Protein AF-C1DWD4-F1 (afdb_monomer_lite)

Structure (mmCIF, N/CA/C/O backbone):
data_AF-C1DWD4-F1
#
_entry.id   AF-C1DWD4-F1
#
loop_
_atom_site.group_PDB
_atom_site.id
_atom_site.type_symbol
_atom_site.label_atom_id
_atom_site.label_alt_id
_atom_site.label_comp_id
_atom_site.label_asym_id
_atom_site.label_entity_id
_atom_site.label_seq_id
_atom_site.pdbx_PDB_ins_code
_atom_site.Cartn_x
_atom_site.Cartn_y
_atom_site.Cartn_z
_atom_site.occupancy
_atom_site.B_iso_or_equiv
_atom_site.auth_seq_id
_atom_site.auth_comp_id
_atom_site.auth_asym_id
_atom_site.auth_atom_id
_atom_site.pdbx_PDB_model_num
ATOM 1 N N . MET A 1 1 ? 27.636 -2.353 -16.339 1.00 54.69 1 MET A N 1
ATOM 2 C CA . MET A 1 1 ? 26.278 -2.310 -15.755 1.00 54.69 1 MET A CA 1
ATOM 3 C C . MET A 1 1 ? 25.818 -0.873 -15.830 1.00 54.69 1 MET A C 1
ATOM 5 O O . MET A 1 1 ? 26.491 -0.027 -15.254 1.00 54.69 1 MET A O 1
ATOM 9 N N . ASP A 1 2 ? 24.738 -0.594 -16.554 1.00 81.50 2 ASP A N 1
ATOM 10 C CA . ASP A 1 2 ? 24.232 0.772 -16.685 1.00 81.50 2 ASP A CA 1
ATOM 11 C C . ASP A 1 2 ? 23.748 1.274 -15.324 1.00 81.50 2 ASP A C 1
ATOM 13 O O . ASP A 1 2 ? 22.951 0.611 -14.654 1.00 81.50 2 ASP A O 1
ATOM 17 N N . ILE A 1 3 ? 24.251 2.436 -14.902 1.00 79.00 3 ILE A N 1
ATOM 18 C CA . ILE A 1 3 ? 23.945 3.051 -13.600 1.00 79.00 3 ILE A CA 1
ATOM 19 C C . ILE A 1 3 ? 22.426 3.198 -13.424 1.00 79.00 3 ILE A C 1
ATOM 21 O O . ILE A 1 3 ? 21.888 2.883 -12.363 1.00 79.00 3 ILE A O 1
ATOM 25 N N . VAL A 1 4 ? 21.726 3.571 -14.498 1.00 75.00 4 VAL A N 1
ATOM 26 C CA . VAL A 1 4 ? 20.260 3.681 -14.544 1.00 75.00 4 VAL A CA 1
ATOM 27 C C . VAL A 1 4 ? 19.586 2.332 -14.268 1.00 75.00 4 VAL A C 1
ATOM 29 O O . VAL A 1 4 ? 18.679 2.252 -13.442 1.00 75.00 4 VAL A O 1
ATOM 32 N N . GLY A 1 5 ? 20.069 1.250 -14.885 1.00 77.81 5 GLY A N 1
ATOM 33 C CA . GLY A 1 5 ? 19.530 -0.095 -14.676 1.00 77.81 5 GLY A CA 1
ATOM 34 C C . GLY A 1 5 ? 19.777 -0.633 -13.262 1.00 77.81 5 GLY A C 1
ATOM 35 O O . GLY A 1 5 ? 18.936 -1.345 -12.713 1.00 77.81 5 GLY A O 1
ATOM 36 N N . PHE A 1 6 ? 20.904 -0.279 -12.640 1.00 82.56 6 PHE A N 1
ATOM 37 C CA . PHE A 1 6 ? 21.184 -0.631 -11.245 1.00 82.56 6 PHE A CA 1
ATOM 38 C C . PHE A 1 6 ? 20.268 0.112 -10.264 1.00 82.56 6 PHE A C 1
ATOM 40 O O . PHE A 1 6 ? 19.665 -0.524 -9.397 1.00 82.56 6 PHE A O 1
ATOM 47 N N . ILE A 1 7 ? 20.108 1.430 -10.439 1.00 79.94 7 ILE A N 1
ATOM 48 C CA . ILE A 1 7 ? 19.204 2.256 -9.626 1.00 79.94 7 ILE A CA 1
ATOM 49 C C . ILE A 1 7 ? 17.770 1.737 -9.743 1.00 79.94 7 ILE A C 1
ATOM 51 O O . ILE A 1 7 ? 17.118 1.522 -8.725 1.00 79.94 7 ILE A O 1
ATOM 55 N N . TRP A 1 8 ? 17.310 1.432 -10.961 1.00 80.00 8 TRP A N 1
ATOM 56 C CA . TRP A 1 8 ? 15.972 0.889 -11.186 1.00 80.00 8 TRP A CA 1
ATOM 57 C C . TRP A 1 8 ? 15.731 -0.414 -10.413 1.00 80.00 8 TRP A C 1
ATOM 59 O O . TRP A 1 8 ? 14.709 -0.546 -9.744 1.00 80.00 8 TRP A O 1
ATOM 69 N N . LYS A 1 9 ? 16.684 -1.358 -10.429 1.00 81.50 9 LYS A N 1
ATOM 70 C CA . LYS A 1 9 ? 16.556 -2.632 -9.697 1.00 81.50 9 LYS A CA 1
ATOM 71 C C . LYS A 1 9 ? 16.467 -2.427 -8.186 1.00 81.50 9 LYS A C 1
ATOM 73 O O . LYS A 1 9 ? 15.640 -3.070 -7.543 1.00 81.50 9 LYS A O 1
ATOM 78 N N . ILE A 1 10 ? 17.285 -1.536 -7.622 1.00 84.38 10 ILE A N 1
ATOM 79 C CA . ILE A 1 10 ? 17.240 -1.222 -6.186 1.00 84.38 10 ILE A CA 1
ATOM 80 C C . ILE A 1 10 ? 15.917 -0.547 -5.827 1.00 84.38 10 ILE A C 1
ATOM 82 O O . ILE A 1 10 ? 15.258 -0.973 -4.879 1.00 84.38 10 ILE A O 1
ATOM 86 N N . SER A 1 11 ? 15.494 0.459 -6.596 1.00 81.44 11 SER A N 1
ATOM 87 C CA . SER A 1 11 ? 14.207 1.133 -6.401 1.00 81.44 11 SER A CA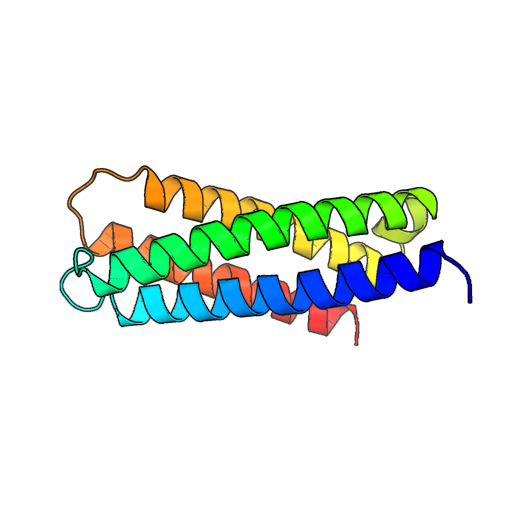 1
ATOM 88 C C . SER A 1 11 ? 13.043 0.152 -6.501 1.00 81.44 11 SER A C 1
ATOM 90 O O . SER A 1 11 ? 12.127 0.206 -5.684 1.00 81.44 11 SER A O 1
ATOM 92 N N . TYR A 1 12 ? 13.107 -0.793 -7.441 1.00 82.38 12 TYR A N 1
ATOM 93 C CA . TYR A 1 12 ? 12.111 -1.844 -7.602 1.00 82.38 12 TYR A CA 1
ATOM 94 C C . TYR A 1 12 ? 12.069 -2.785 -6.396 1.00 82.38 12 TYR A C 1
ATOM 96 O O . TYR A 1 12 ? 10.999 -3.017 -5.839 1.00 82.38 12 TYR A O 1
ATOM 104 N N . MET A 1 13 ? 13.220 -3.286 -5.938 1.00 85.88 13 MET A N 1
ATOM 105 C CA . MET A 1 13 ? 13.292 -4.135 -4.744 1.00 85.88 13 MET A CA 1
ATOM 106 C C . MET A 1 13 ? 12.762 -3.412 -3.501 1.00 85.88 13 MET A C 1
ATOM 108 O O . MET A 1 13 ? 11.941 -3.966 -2.771 1.00 85.88 13 MET A O 1
ATOM 112 N N . ALA A 1 14 ? 13.174 -2.160 -3.289 1.00 84.69 14 ALA A N 1
ATOM 113 C CA . ALA A 1 14 ? 12.696 -1.336 -2.184 1.00 84.69 14 ALA A CA 1
ATOM 114 C C . ALA A 1 14 ? 11.178 -1.122 -2.258 1.00 84.69 14 ALA A C 1
ATOM 116 O O . ALA A 1 14 ? 10.482 -1.270 -1.251 1.00 84.69 14 ALA A O 1
ATOM 117 N N . HIS A 1 15 ? 10.647 -0.842 -3.451 1.00 86.31 15 HIS A N 1
ATOM 118 C CA . HIS A 1 15 ? 9.213 -0.708 -3.669 1.00 86.31 15 HIS A CA 1
ATOM 119 C C . HIS A 1 15 ? 8.475 -2.007 -3.335 1.00 86.31 15 HIS A C 1
ATOM 121 O O . HIS A 1 15 ? 7.526 -1.984 -2.563 1.00 86.31 15 HIS A O 1
ATOM 127 N N . MET A 1 16 ? 8.938 -3.157 -3.828 1.00 84.12 16 MET A N 1
ATOM 128 C CA . MET A 1 16 ? 8.283 -4.446 -3.581 1.00 84.12 16 MET A CA 1
ATOM 129 C C . MET A 1 16 ? 8.267 -4.823 -2.095 1.00 84.12 16 MET A C 1
ATOM 131 O O . MET A 1 16 ? 7.233 -5.262 -1.585 1.00 84.12 16 MET A O 1
ATOM 135 N N . ILE A 1 17 ? 9.382 -4.618 -1.385 1.00 88.31 17 ILE A N 1
ATOM 136 C CA . ILE A 1 17 ? 9.482 -4.888 0.057 1.00 88.31 17 ILE A CA 1
ATOM 137 C C . ILE A 1 17 ? 8.537 -3.971 0.835 1.00 88.31 17 ILE A C 1
ATOM 139 O O . ILE A 1 17 ? 7.767 -4.435 1.674 1.00 88.31 17 ILE A O 1
ATOM 143 N N . THR A 1 18 ? 8.572 -2.670 0.550 1.00 88.62 18 THR A N 1
ATOM 144 C CA . THR A 1 18 ? 7.778 -1.679 1.291 1.00 88.62 18 THR A CA 1
ATOM 145 C C . THR A 1 18 ? 6.290 -1.820 1.012 1.00 88.62 18 THR A C 1
ATOM 147 O O . THR A 1 18 ? 5.489 -1.719 1.937 1.00 88.62 18 THR A O 1
ATOM 150 N N . ASN A 1 19 ? 5.913 -2.155 -0.222 1.00 87.38 19 ASN A N 1
ATOM 151 C CA . ASN A 1 19 ? 4.527 -2.418 -0.581 1.00 87.38 19 ASN A CA 1
ATOM 152 C C . ASN A 1 19 ? 4.017 -3.691 0.128 1.00 87.38 19 ASN A C 1
ATOM 154 O O . ASN A 1 19 ? 2.978 -3.662 0.785 1.00 87.38 19 ASN A O 1
ATOM 158 N N . SER A 1 20 ? 4.810 -4.769 0.135 1.00 88.12 20 SER A N 1
ATOM 159 C CA . SER A 1 20 ? 4.480 -6.000 0.876 1.00 88.12 20 SER A CA 1
ATOM 160 C C . SER A 1 20 ? 4.349 -5.757 2.386 1.00 88.12 20 SER A C 1
ATOM 162 O O . SER A 1 20 ? 3.448 -6.291 3.033 1.00 88.12 20 SER A O 1
ATOM 164 N N . ALA A 1 21 ? 5.215 -4.917 2.957 1.00 91.50 21 ALA A N 1
ATOM 165 C CA . ALA A 1 21 ? 5.150 -4.537 4.365 1.00 91.50 21 ALA A CA 1
ATOM 166 C C . ALA A 1 21 ? 3.910 -3.678 4.682 1.00 91.50 21 ALA A C 1
ATOM 168 O O . ALA A 1 21 ? 3.284 -3.855 5.733 1.00 91.50 21 ALA A O 1
ATOM 169 N N . PHE A 1 22 ? 3.501 -2.792 3.768 1.00 91.44 22 PHE A N 1
ATOM 170 C CA . PHE A 1 22 ? 2.242 -2.052 3.875 1.00 91.44 22 PHE A CA 1
ATOM 171 C C . PHE A 1 22 ? 1.028 -2.991 3.856 1.00 91.44 22 PHE A C 1
ATOM 173 O O . PHE A 1 22 ? 0.137 -2.867 4.698 1.00 91.44 22 PHE A O 1
ATOM 180 N N . PHE A 1 23 ? 1.015 -3.984 2.965 1.00 90.62 23 PHE A N 1
ATOM 181 C CA . PHE A 1 23 ? -0.043 -4.992 2.943 1.00 90.62 23 PHE A CA 1
ATOM 182 C C . PHE A 1 23 ? -0.093 -5.804 4.240 1.00 90.62 23 PHE A C 1
ATOM 184 O O . PHE A 1 23 ? -1.147 -5.912 4.865 1.00 90.62 23 PHE A O 1
ATOM 191 N N . GLY A 1 24 ? 1.053 -6.318 4.693 1.00 91.88 24 GLY A N 1
ATOM 192 C CA . GLY A 1 24 ? 1.136 -7.088 5.934 1.00 91.88 24 GLY A CA 1
ATOM 193 C C . GLY A 1 24 ? 0.658 -6.288 7.146 1.00 91.88 24 GLY A C 1
ATOM 194 O O . GLY A 1 24 ? -0.155 -6.772 7.930 1.00 91.88 24 GLY A O 1
ATOM 195 N N . SER A 1 25 ? 1.087 -5.031 7.272 1.00 92.00 25 SER A N 1
ATOM 196 C CA . SER A 1 25 ? 0.635 -4.151 8.359 1.00 92.00 25 SER A CA 1
ATOM 197 C C . SER A 1 25 ? -0.856 -3.804 8.267 1.00 92.00 25 SER A C 1
ATOM 199 O O . SER A 1 25 ? -1.527 -3.773 9.297 1.00 92.00 25 SER A O 1
ATOM 201 N N . SER A 1 26 ? -1.409 -3.664 7.061 1.00 90.38 26 SER A N 1
ATOM 202 C CA . SER A 1 26 ? -2.848 -3.482 6.829 1.00 90.38 26 SER A CA 1
ATOM 203 C C . SER A 1 26 ? -3.681 -4.699 7.253 1.00 90.38 26 SER A C 1
ATOM 205 O O . SER A 1 26 ? -4.731 -4.551 7.881 1.00 90.38 26 SER A O 1
ATOM 207 N N . VAL A 1 27 ? -3.202 -5.914 6.971 1.00 92.56 27 VAL A N 1
ATOM 208 C CA . VAL A 1 27 ? -3.837 -7.158 7.437 1.00 92.56 27 VAL A CA 1
ATOM 209 C C . VAL A 1 27 ? -3.754 -7.265 8.960 1.00 92.56 27 VAL A C 1
ATOM 211 O O . VAL A 1 27 ? -4.751 -7.570 9.611 1.00 92.56 27 VAL A O 1
ATOM 214 N N . LEU A 1 28 ? -2.608 -6.938 9.559 1.00 92.19 28 LEU A N 1
ATOM 215 C CA . LEU A 1 28 ? -2.468 -6.903 11.017 1.00 92.19 28 LEU A CA 1
ATOM 216 C C . LEU A 1 28 ? -3.393 -5.862 11.662 1.00 92.19 28 LEU A C 1
ATOM 218 O O . LEU A 1 28 ? -3.967 -6.128 12.716 1.00 92.19 28 LEU A O 1
ATOM 222 N N . MET A 1 29 ? -3.607 -4.705 11.023 1.00 90.19 29 MET A N 1
ATOM 223 C CA . MET A 1 29 ? -4.614 -3.732 11.460 1.00 90.19 29 MET A CA 1
ATOM 224 C C . MET A 1 29 ? -6.025 -4.318 11.438 1.00 90.19 29 MET A C 1
ATOM 226 O O . MET A 1 29 ? -6.791 -4.066 12.367 1.00 90.19 29 MET A O 1
ATOM 230 N N . LEU A 1 30 ? -6.370 -5.089 10.403 1.00 90.88 30 LEU A N 1
ATOM 231 C CA . LEU A 1 30 ? -7.675 -5.738 10.296 1.00 90.88 30 LEU A CA 1
ATOM 232 C C . LEU A 1 30 ? -7.893 -6.733 11.438 1.00 90.88 30 LEU A C 1
ATOM 234 O O . LEU A 1 30 ? -8.933 -6.691 12.092 1.00 90.88 30 LEU A O 1
ATOM 238 N N . LEU A 1 31 ? -6.897 -7.582 11.694 1.00 89.81 31 LEU A N 1
ATOM 239 C CA . LEU A 1 31 ? -6.940 -8.588 12.756 1.00 89.81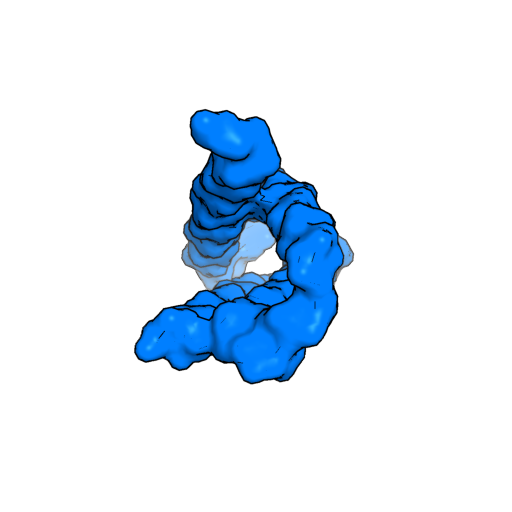 31 LEU A CA 1
ATOM 240 C C . LEU A 1 31 ? -6.973 -7.947 14.150 1.00 89.81 31 LEU A C 1
ATOM 242 O O . LEU A 1 31 ? -7.715 -8.392 15.016 1.00 89.81 31 LEU A O 1
ATOM 246 N N . ALA A 1 32 ? -6.233 -6.856 14.364 1.00 86.88 32 ALA A N 1
ATOM 247 C CA . ALA A 1 32 ? -6.232 -6.130 15.636 1.00 86.88 32 ALA A CA 1
ATOM 248 C C . ALA A 1 32 ? -7.518 -5.320 15.897 1.00 86.88 32 ALA A C 1
ATOM 250 O O . ALA A 1 32 ? -7.758 -4.894 17.026 1.00 86.88 32 ALA A O 1
ATOM 251 N N . CYS A 1 33 ? -8.336 -5.081 14.869 1.00 85.56 33 CYS A N 1
ATOM 252 C CA . CYS A 1 33 ? -9.590 -4.321 14.915 1.00 85.56 33 CYS A CA 1
ATOM 253 C C . CYS A 1 33 ? -10.792 -5.285 15.030 1.00 85.56 33 CYS A C 1
ATOM 255 O O . CYS A 1 33 ? -11.755 -5.225 14.262 1.00 85.56 33 CYS A O 1
ATOM 257 N N . GLU A 1 34 ? -10.714 -6.218 15.988 1.00 74.75 34 GLU A N 1
ATOM 258 C CA . GLU A 1 34 ? -11.720 -7.269 16.182 1.00 74.75 34 GLU A CA 1
ATOM 259 C C . GLU A 1 34 ? -12.933 -6.771 16.989 1.00 74.75 34 GLU A C 1
ATOM 261 O O . GLU A 1 34 ? -14.058 -6.858 16.487 1.00 74.75 34 GLU A O 1
ATOM 266 N N . TYR A 1 35 ? -12.687 -6.162 18.165 1.00 66.94 35 TYR A N 1
ATOM 267 C CA . TYR A 1 35 ? -13.715 -5.664 19.101 1.00 66.94 35 TYR A CA 1
ATOM 268 C C . TYR A 1 35 ? -13.590 -4.171 19.438 1.00 66.94 35 TYR A C 1
ATOM 270 O O . TYR A 1 35 ? -14.598 -3.477 19.530 1.00 66.94 35 TYR A O 1
ATOM 278 N N . THR A 1 36 ? -12.369 -3.650 19.597 1.00 66.31 36 THR A N 1
ATOM 279 C CA . THR A 1 36 ? -12.112 -2.219 19.822 1.00 66.31 36 THR A CA 1
ATOM 280 C C . THR A 1 36 ? -10.969 -1.766 18.922 1.00 66.31 36 THR A C 1
ATOM 282 O O . THR A 1 36 ? -9.828 -2.212 19.042 1.00 66.31 36 THR A O 1
ATOM 285 N N . CYS A 1 37 ? -11.245 -0.857 17.985 1.00 79.12 37 CYS A N 1
ATOM 286 C CA . CYS A 1 37 ? -10.218 -0.342 17.071 1.00 79.12 37 CYS A CA 1
ATOM 287 C C . CYS A 1 37 ? -9.423 0.810 17.712 1.00 79.12 37 CYS A C 1
ATOM 289 O O . CYS A 1 37 ? -9.165 1.834 17.074 1.00 79.12 37 CYS A O 1
ATOM 291 N N . GLU A 1 38 ? -9.059 0.630 18.984 1.00 78.00 38 GLU A N 1
ATOM 292 C CA . GLU A 1 38 ? -8.411 1.626 19.853 1.00 78.00 38 GLU A CA 1
ATOM 293 C C . GLU A 1 38 ? -7.255 1.042 20.678 1.00 78.00 38 GLU A C 1
ATOM 295 O O . GLU A 1 38 ? -6.678 1.712 21.533 1.00 78.00 38 GLU A O 1
ATOM 300 N N . SER A 1 39 ? -6.867 -0.209 20.419 1.00 81.88 39 SER A N 1
ATOM 301 C CA . SER A 1 39 ? -5.749 -0.831 21.123 1.00 81.88 39 SER A CA 1
ATOM 302 C C . SER A 1 39 ? -4.414 -0.132 20.814 1.00 81.88 39 SER A C 1
ATOM 304 O O . SER A 1 39 ? -4.168 0.355 19.704 1.00 81.88 39 SER A O 1
ATOM 306 N N . LYS A 1 40 ? -3.490 -0.137 21.788 1.00 85.44 40 LYS A N 1
ATOM 307 C CA . LYS A 1 40 ? -2.104 0.337 21.582 1.00 85.44 40 LYS A CA 1
ATOM 308 C C . LYS A 1 40 ? -1.430 -0.388 20.411 1.00 85.44 40 LYS A C 1
ATOM 310 O O . LYS A 1 40 ? -0.685 0.225 19.652 1.00 85.44 40 LYS A O 1
ATOM 315 N N . VAL A 1 41 ? -1.744 -1.672 20.240 1.00 85.69 41 VAL A N 1
ATOM 316 C CA . VAL A 1 41 ? -1.253 -2.522 19.148 1.00 85.69 41 VAL A CA 1
ATOM 317 C C . VAL A 1 41 ? -1.722 -2.003 17.784 1.00 85.69 41 VAL A C 1
ATOM 319 O O . VAL A 1 41 ? -0.911 -1.860 16.872 1.00 85.69 41 VAL A O 1
ATOM 322 N N . LEU A 1 42 ? -2.993 -1.611 17.651 1.00 86.38 42 LEU A N 1
ATOM 323 C CA . LEU A 1 42 ? -3.500 -1.024 16.410 1.00 86.38 42 LEU A CA 1
ATOM 324 C C . LEU A 1 42 ? -2.811 0.306 16.075 1.00 86.38 42 LEU A C 1
ATOM 326 O O . LEU A 1 42 ? -2.532 0.571 14.908 1.00 86.38 42 LEU A O 1
ATOM 330 N N . SER A 1 43 ? -2.515 1.138 17.077 1.00 86.62 43 SER A N 1
ATOM 331 C CA . SER A 1 43 ? -1.772 2.391 16.873 1.00 86.62 43 SER A CA 1
ATOM 332 C C . SER A 1 43 ? -0.372 2.137 16.296 1.00 86.62 43 SER A C 1
ATOM 334 O O . SER A 1 43 ? 0.056 2.817 15.361 1.00 86.62 43 SER A O 1
ATOM 336 N N . ILE A 1 44 ? 0.309 1.094 16.782 1.00 89.12 44 ILE A N 1
ATOM 337 C CA . ILE A 1 44 ? 1.604 0.655 16.250 1.00 89.12 44 ILE A CA 1
ATOM 338 C C . ILE A 1 44 ? 1.466 0.219 14.785 1.00 89.12 44 ILE A C 1
ATOM 340 O O . ILE A 1 44 ? 2.228 0.684 13.936 1.00 89.12 44 ILE A O 1
ATOM 344 N N . TYR A 1 45 ? 0.473 -0.611 14.456 1.00 90.94 45 TYR A N 1
ATOM 345 C CA . TYR A 1 45 ? 0.261 -1.064 13.076 1.00 90.94 45 TYR A CA 1
ATOM 346 C C . TYR A 1 45 ? -0.141 0.066 12.129 1.00 90.94 45 TYR A C 1
ATOM 348 O O . TYR A 1 45 ? 0.344 0.105 11.000 1.00 90.94 45 TYR A O 1
ATOM 356 N N . LYS A 1 46 ? -0.941 1.034 12.592 1.00 88.88 46 LYS A N 1
ATOM 357 C CA . LYS A 1 46 ? -1.233 2.264 11.842 1.00 88.88 46 LYS A CA 1
ATOM 358 C C . LYS A 1 46 ? 0.042 3.045 11.548 1.00 88.88 46 LYS A C 1
ATOM 360 O O . LYS A 1 46 ? 0.252 3.445 10.411 1.00 88.88 46 LYS A O 1
ATOM 365 N N . LYS A 1 47 ? 0.918 3.222 12.543 1.00 91.12 47 LYS A N 1
ATOM 366 C CA . LYS A 1 47 ? 2.193 3.931 12.364 1.00 91.12 47 LYS A CA 1
ATOM 367 C C . LYS A 1 47 ? 3.097 3.227 11.352 1.00 91.12 47 LYS A C 1
ATOM 369 O O . LYS A 1 47 ? 3.637 3.891 10.470 1.00 91.12 47 LYS A O 1
ATOM 374 N N . PHE A 1 48 ? 3.234 1.904 11.445 1.00 91.69 48 PHE A N 1
ATOM 375 C CA . PHE A 1 48 ? 3.986 1.127 10.457 1.00 91.69 48 PHE A CA 1
ATOM 376 C C . PHE A 1 48 ? 3.374 1.233 9.061 1.00 91.69 48 PHE A C 1
ATOM 378 O O . PHE A 1 48 ? 4.103 1.511 8.113 1.00 91.69 48 PHE A O 1
ATOM 385 N N . SER A 1 49 ? 2.051 1.105 8.947 1.00 91.44 49 SER A N 1
ATOM 386 C CA . SER A 1 49 ? 1.339 1.262 7.675 1.00 91.44 49 SER A CA 1
ATOM 387 C C . SER A 1 49 ? 1.599 2.640 7.068 1.00 91.44 49 SER A C 1
ATOM 389 O O . SER A 1 49 ? 1.935 2.727 5.895 1.00 91.44 49 SER A O 1
ATOM 391 N N . SER A 1 50 ? 1.561 3.716 7.861 1.00 91.31 50 SER A N 1
ATOM 392 C CA . SER A 1 50 ? 1.886 5.063 7.376 1.00 91.31 50 SER A CA 1
ATOM 393 C C . SER A 1 50 ? 3.318 5.170 6.852 1.00 91.31 50 SER A C 1
ATOM 395 O O . SER A 1 50 ? 3.536 5.740 5.787 1.00 91.31 50 SER A O 1
ATOM 397 N N . ILE A 1 51 ? 4.297 4.616 7.575 1.00 92.75 51 ILE A N 1
ATOM 398 C CA . ILE A 1 51 ? 5.705 4.639 7.151 1.00 92.75 51 ILE A CA 1
ATOM 399 C C . ILE A 1 51 ? 5.866 3.877 5.834 1.00 92.75 51 ILE A C 1
ATOM 401 O O . ILE A 1 51 ? 6.405 4.420 4.872 1.00 92.75 51 ILE A O 1
ATOM 405 N N . PHE A 1 52 ? 5.370 2.641 5.766 1.00 92.00 52 PHE A N 1
ATOM 406 C CA . PHE A 1 52 ? 5.499 1.820 4.567 1.00 92.00 52 PHE A CA 1
ATOM 407 C C . PHE A 1 52 ? 4.741 2.404 3.378 1.00 92.00 52 PHE A C 1
ATOM 409 O O . PHE A 1 52 ? 5.262 2.358 2.268 1.00 92.00 52 PHE A O 1
ATOM 416 N N . LEU A 1 53 ? 3.580 3.023 3.604 1.00 89.62 53 LEU A N 1
ATOM 417 C CA . LEU A 1 53 ? 2.835 3.716 2.560 1.00 89.62 53 LEU A CA 1
ATOM 418 C C . LEU A 1 53 ? 3.642 4.876 1.972 1.00 89.62 53 LEU A C 1
ATOM 420 O O . LEU A 1 53 ? 3.735 4.987 0.755 1.00 89.62 53 LEU A O 1
ATOM 424 N N . ILE A 1 54 ? 4.268 5.708 2.814 1.00 88.38 54 ILE A N 1
ATOM 425 C CA . ILE A 1 54 ? 5.096 6.834 2.354 1.00 88.38 54 ILE A CA 1
ATOM 426 C C . ILE A 1 54 ? 6.294 6.327 1.548 1.00 88.38 54 ILE A C 1
ATOM 428 O O . ILE A 1 54 ? 6.562 6.827 0.457 1.00 88.38 54 ILE A O 1
ATOM 432 N N . VAL A 1 55 ? 7.007 5.320 2.056 1.00 89.12 55 VAL A N 1
ATOM 433 C CA . VAL A 1 55 ? 8.181 4.779 1.356 1.00 89.12 55 VAL A CA 1
ATOM 434 C C . VAL A 1 55 ? 7.772 4.103 0.043 1.00 89.12 55 VAL A C 1
ATOM 436 O O . VAL A 1 55 ? 8.437 4.280 -0.981 1.00 89.12 55 VAL A O 1
ATOM 439 N N . SER A 1 56 ? 6.653 3.376 0.034 1.00 87.06 56 SER A N 1
ATOM 440 C CA . SER A 1 56 ? 6.113 2.745 -1.171 1.00 87.06 56 SER A CA 1
ATOM 441 C C . SER A 1 56 ? 5.664 3.787 -2.200 1.00 87.06 56 SER A C 1
ATOM 443 O O . SER A 1 56 ? 5.976 3.653 -3.380 1.00 87.06 56 SER A O 1
ATOM 445 N N . PHE A 1 57 ? 5.043 4.884 -1.761 1.00 84.88 57 PHE A N 1
ATOM 446 C CA . PHE A 1 57 ? 4.669 6.003 -2.624 1.00 84.88 57 PHE A CA 1
ATOM 447 C C . PHE A 1 57 ? 5.890 6.678 -3.262 1.00 84.88 57 PHE A C 1
ATOM 449 O O . PHE A 1 57 ? 5.939 6.833 -4.480 1.00 84.88 57 PHE A O 1
ATOM 456 N N . LEU A 1 58 ? 6.909 7.024 -2.465 1.00 85.31 58 LEU A N 1
ATOM 457 C CA . LEU A 1 58 ? 8.134 7.661 -2.965 1.00 85.31 58 LEU A CA 1
ATOM 458 C C . LEU A 1 58 ? 8.894 6.761 -3.948 1.00 85.31 58 LEU A C 1
ATOM 460 O O . LEU A 1 58 ? 9.320 7.213 -5.009 1.00 85.31 58 LEU A O 1
ATOM 464 N N . SER A 1 59 ? 9.035 5.475 -3.618 1.00 85.25 59 SER A N 1
ATOM 465 C CA . SER A 1 59 ? 9.670 4.501 -4.513 1.00 85.25 59 SER A CA 1
ATOM 466 C C . SER A 1 59 ? 8.846 4.252 -5.781 1.00 85.25 59 SER A C 1
ATOM 468 O O . SER A 1 59 ? 9.423 4.109 -6.856 1.00 85.25 59 SER A O 1
ATOM 470 N N . GLY A 1 60 ? 7.513 4.275 -5.682 1.00 81.62 60 GLY A N 1
ATOM 471 C CA . GLY A 1 60 ? 6.601 4.168 -6.820 1.00 81.62 60 GLY A CA 1
ATOM 472 C C . GLY A 1 60 ? 6.726 5.350 -7.780 1.00 81.62 60 GLY A C 1
ATOM 473 O O . GLY A 1 60 ? 6.849 5.136 -8.984 1.00 81.62 60 GLY A O 1
ATOM 474 N N . ILE A 1 61 ? 6.788 6.583 -7.261 1.00 81.00 61 ILE A N 1
ATOM 475 C CA . ILE A 1 61 ? 7.060 7.777 -8.077 1.00 81.00 61 ILE A CA 1
ATOM 476 C C . ILE A 1 61 ? 8.410 7.643 -8.781 1.00 81.00 61 ILE A C 1
ATOM 478 O O . ILE A 1 61 ? 8.482 7.850 -9.988 1.00 81.00 61 ILE A O 1
ATOM 482 N N . GLY A 1 62 ? 9.462 7.246 -8.058 1.00 79.44 62 GLY A N 1
ATOM 483 C CA . GLY A 1 62 ? 10.785 7.052 -8.651 1.00 79.44 62 GLY A CA 1
ATOM 484 C C . GLY A 1 62 ? 10.770 6.057 -9.816 1.00 79.44 62 GLY A C 1
ATOM 485 O O . GLY A 1 62 ? 11.351 6.324 -10.865 1.00 79.44 62 GLY A O 1
ATOM 486 N N . LEU A 1 63 ? 10.052 4.940 -9.669 1.00 78.81 63 LEU A N 1
ATOM 487 C CA . LEU A 1 63 ? 9.898 3.945 -10.734 1.00 78.81 63 LEU A CA 1
ATOM 488 C C . LEU A 1 63 ? 9.118 4.487 -11.937 1.00 78.81 63 LEU A C 1
ATOM 490 O O . LEU A 1 63 ? 9.542 4.277 -13.071 1.00 78.81 63 LEU A O 1
ATOM 494 N N . LEU A 1 64 ? 8.015 5.202 -11.699 1.00 77.94 64 LEU A N 1
ATOM 495 C CA . LEU A 1 64 ? 7.219 5.842 -12.751 1.00 77.94 64 LEU A CA 1
ATOM 496 C C . LEU A 1 64 ? 8.030 6.878 -13.530 1.00 77.94 64 LEU A C 1
ATOM 498 O O . LEU A 1 64 ? 7.940 6.914 -14.752 1.00 77.94 64 LEU A O 1
ATOM 502 N N . SER A 1 65 ? 8.848 7.681 -12.847 1.00 75.94 65 SER A N 1
ATOM 503 C CA . SER A 1 65 ? 9.717 8.669 -13.490 1.00 75.94 65 SER A CA 1
ATOM 504 C C . SER A 1 65 ? 10.793 8.026 -14.364 1.00 75.94 65 SER A C 1
ATOM 506 O O . SER A 1 65 ? 11.114 8.564 -15.415 1.00 75.94 65 SER A O 1
ATOM 508 N N . ILE A 1 66 ? 11.340 6.871 -13.971 1.00 72.25 66 ILE A N 1
ATOM 509 C CA . ILE A 1 66 ? 12.304 6.140 -14.811 1.00 72.25 66 ILE A CA 1
ATOM 510 C C . ILE A 1 66 ? 11.597 5.517 -16.023 1.00 72.25 66 ILE A C 1
ATOM 512 O O . ILE A 1 66 ? 12.134 5.544 -17.126 1.00 72.25 66 ILE A O 1
ATOM 516 N N . LEU A 1 67 ? 10.386 4.984 -15.837 1.00 72.94 67 LEU A N 1
ATOM 517 C CA . LEU A 1 67 ? 9.585 4.413 -16.924 1.00 72.94 67 LEU A CA 1
ATOM 518 C C . LEU A 1 67 ? 9.143 5.474 -17.938 1.00 72.94 67 LEU A C 1
ATOM 520 O O . LEU A 1 67 ? 9.194 5.220 -19.136 1.00 72.94 67 LEU A O 1
ATOM 524 N N . SER A 1 68 ? 8.767 6.675 -17.492 1.00 70.19 68 SER A N 1
ATOM 525 C CA . SER A 1 68 ? 8.353 7.751 -18.399 1.00 70.19 68 SER A CA 1
ATOM 526 C C . SER A 1 68 ? 9.492 8.271 -19.280 1.00 70.19 68 SER A C 1
ATOM 528 O O . SER A 1 68 ? 9.224 8.758 -20.376 1.00 70.19 68 SER A O 1
ATOM 530 N N . MET A 1 69 ? 10.754 8.109 -18.863 1.00 70.56 69 MET A N 1
ATOM 531 C CA . MET A 1 69 ? 11.921 8.377 -19.716 1.00 70.56 69 MET A CA 1
ATOM 532 C C . MET A 1 69 ? 12.040 7.387 -20.887 1.00 70.56 69 MET A C 1
ATOM 534 O O . MET A 1 69 ? 12.694 7.708 -21.874 1.00 70.56 69 MET A O 1
ATOM 538 N N . GLY A 1 70 ? 11.414 6.207 -20.791 1.00 64.69 70 GLY A N 1
ATOM 539 C CA . GLY A 1 70 ? 11.356 5.202 -21.857 1.00 64.69 70 GLY A CA 1
ATOM 540 C C . GLY A 1 70 ? 10.256 5.438 -22.902 1.00 64.69 70 GLY A C 1
ATOM 541 O O . GLY A 1 70 ? 10.317 4.837 -23.967 1.00 64.69 70 GLY A O 1
ATOM 542 N N . GLY A 1 71 ? 9.296 6.335 -22.634 1.00 65.19 71 GLY A N 1
ATOM 543 C CA . GLY A 1 71 ? 8.168 6.650 -23.524 1.00 65.19 71 GLY A CA 1
ATOM 544 C C . GLY A 1 71 ? 6.801 6.213 -22.975 1.00 65.19 71 GLY A C 1
ATOM 545 O O . GLY A 1 71 ? 6.663 5.172 -22.339 1.00 65.19 71 GLY A O 1
ATOM 546 N N . MET A 1 72 ? 5.764 7.029 -23.209 1.00 63.94 72 MET A N 1
ATOM 547 C CA . MET A 1 72 ? 4.387 6.771 -22.738 1.00 63.94 72 MET A CA 1
ATOM 548 C C . MET A 1 72 ? 3.626 5.728 -23.566 1.00 63.94 72 MET A C 1
ATOM 550 O O . MET A 1 72 ? 2.676 5.130 -23.056 1.00 63.94 72 MET A O 1
ATOM 554 N N . ASP A 1 73 ? 4.029 5.488 -24.812 1.00 64.19 73 ASP A N 1
ATOM 555 C CA . ASP A 1 73 ? 3.353 4.521 -25.685 1.00 64.19 73 ASP A CA 1
ATOM 556 C C . ASP A 1 73 ? 3.455 3.095 -25.119 1.00 64.19 73 ASP A C 1
ATOM 558 O O . ASP A 1 73 ? 2.477 2.345 -25.143 1.00 64.19 73 ASP A O 1
ATOM 562 N N . ASP A 1 74 ? 4.570 2.763 -24.462 1.00 68.06 74 ASP A N 1
ATOM 563 C CA . ASP A 1 74 ? 4.757 1.490 -23.758 1.00 68.06 74 ASP A CA 1
ATOM 564 C C . ASP A 1 74 ? 3.812 1.313 -22.555 1.00 68.06 74 ASP A C 1
ATOM 566 O O . ASP A 1 74 ? 3.511 0.188 -22.164 1.00 68.06 74 ASP A O 1
ATOM 570 N N . LEU A 1 75 ? 3.297 2.394 -21.961 1.00 70.50 75 LEU A N 1
ATOM 571 C CA . LEU A 1 75 ? 2.406 2.312 -20.796 1.00 70.50 75 LEU A CA 1
ATOM 572 C C . LEU A 1 75 ? 0.962 1.945 -21.159 1.00 70.50 75 LEU A C 1
ATOM 574 O O . LEU A 1 75 ? 0.239 1.430 -20.311 1.00 70.50 75 LEU A O 1
ATOM 578 N N . THR A 1 76 ? 0.521 2.219 -22.386 1.00 76.88 76 THR A N 1
ATOM 579 C CA . THR A 1 76 ? -0.896 2.070 -22.778 1.00 76.88 76 THR A CA 1
ATOM 580 C C . THR A 1 76 ? -1.142 0.954 -23.784 1.00 76.88 76 THR A C 1
ATOM 582 O O . THR A 1 76 ? -2.278 0.507 -23.925 1.00 76.88 76 THR A O 1
ATOM 585 N N . THR A 1 77 ? -0.095 0.484 -24.463 1.00 79.12 77 THR A N 1
ATOM 586 C CA . THR A 1 77 ? -0.224 -0.458 -25.585 1.00 79.12 77 THR A CA 1
ATOM 587 C C . THR A 1 77 ? 0.214 -1.883 -25.257 1.00 79.12 77 THR A C 1
ATOM 589 O O . THR A 1 77 ? -0.181 -2.808 -25.963 1.00 79.12 77 THR A O 1
ATOM 592 N N . ASN A 1 78 ? 0.981 -2.092 -24.180 1.00 83.12 78 ASN A N 1
ATOM 593 C CA . ASN A 1 78 ? 1.409 -3.420 -23.744 1.00 83.12 78 ASN A CA 1
ATOM 594 C C . ASN A 1 78 ? 0.857 -3.771 -22.349 1.00 83.12 78 ASN A C 1
ATOM 596 O O . ASN A 1 78 ? 0.582 -2.897 -21.521 1.00 83.12 78 ASN A O 1
ATOM 600 N N . ASN A 1 79 ? 0.688 -5.069 -22.075 1.00 81.81 79 ASN A N 1
ATOM 601 C CA . ASN A 1 79 ? 0.043 -5.528 -20.839 1.00 81.81 79 ASN A CA 1
ATOM 602 C C . ASN A 1 79 ? 0.821 -5.128 -19.572 1.00 81.81 79 ASN A C 1
ATOM 604 O O . ASN A 1 79 ? 0.218 -4.865 -18.530 1.00 81.81 79 ASN A O 1
ATOM 608 N N . VAL A 1 80 ? 2.153 -5.035 -19.654 1.00 78.81 80 VAL A N 1
ATOM 609 C CA . VAL A 1 80 ? 3.005 -4.603 -18.536 1.00 78.81 80 VAL A CA 1
ATOM 610 C C . VAL A 1 80 ? 2.726 -3.139 -18.192 1.00 78.81 80 VAL A C 1
ATOM 612 O O . VAL A 1 80 ? 2.530 -2.815 -17.021 1.00 78.81 80 VAL A O 1
ATOM 615 N N . GLY A 1 81 ? 2.624 -2.272 -19.195 1.00 77.31 81 GLY A N 1
ATOM 616 C CA . GLY A 1 81 ? 2.230 -0.875 -19.069 1.00 77.31 81 GLY A CA 1
ATOM 617 C C . GLY A 1 81 ? 0.847 -0.710 -18.451 1.00 77.31 81 GLY A C 1
ATOM 618 O O . GLY A 1 81 ? 0.690 -0.010 -17.448 1.00 77.31 81 GLY A O 1
ATOM 619 N N . ILE A 1 82 ? -0.140 -1.445 -18.971 1.00 81.88 82 ILE A N 1
ATOM 620 C CA . ILE A 1 82 ? -1.509 -1.445 -18.438 1.00 81.88 82 ILE A CA 1
ATOM 621 C C . ILE A 1 82 ? -1.512 -1.895 -16.969 1.00 81.88 82 ILE A C 1
ATOM 623 O O . ILE A 1 82 ? -2.210 -1.307 -16.140 1.00 81.88 82 ILE A O 1
ATOM 627 N N . SER A 1 83 ? -0.683 -2.881 -16.605 1.00 81.94 83 SER A N 1
ATOM 628 C CA . SER A 1 83 ? -0.549 -3.333 -15.214 1.00 81.94 83 SER A CA 1
ATOM 629 C C . SER A 1 83 ? -0.023 -2.236 -14.284 1.00 81.94 83 SER A C 1
ATOM 631 O O . SER A 1 83 ? -0.470 -2.127 -13.141 1.00 81.94 83 SER A O 1
ATOM 633 N N . ILE A 1 84 ? 0.885 -1.385 -14.773 1.00 79.12 84 ILE A N 1
ATOM 634 C CA . ILE A 1 84 ? 1.416 -0.243 -14.025 1.00 79.12 84 ILE A CA 1
ATOM 635 C C . ILE A 1 84 ? 0.318 0.801 -13.817 1.00 79.12 84 ILE A C 1
ATOM 637 O O . ILE A 1 84 ? 0.145 1.268 -12.694 1.00 79.12 84 ILE A O 1
ATOM 641 N N . LEU A 1 85 ? -0.473 1.120 -14.847 1.00 81.44 85 LEU A N 1
ATOM 642 C CA . LEU A 1 85 ? -1.610 2.041 -14.721 1.00 81.44 85 LEU A CA 1
ATOM 643 C C . LEU A 1 85 ? -2.651 1.532 -13.716 1.00 81.44 85 LEU A C 1
ATOM 645 O O . LEU A 1 85 ? -3.127 2.298 -12.876 1.00 81.44 85 LEU A O 1
ATOM 649 N N . PHE A 1 86 ? -2.954 0.233 -13.748 1.00 84.00 86 PHE A N 1
ATOM 650 C CA . PHE A 1 86 ? -3.865 -0.389 -12.790 1.00 84.00 86 PHE A CA 1
ATOM 651 C C . PHE A 1 86 ? -3.323 -0.313 -11.356 1.00 84.00 86 PHE A C 1
ATOM 653 O O . PHE A 1 86 ? -4.064 0.007 -10.425 1.00 84.00 86 PHE A O 1
ATOM 660 N N . MET A 1 87 ? -2.016 -0.538 -11.175 1.00 83.06 87 MET A N 1
ATOM 661 C CA . MET A 1 87 ? -1.351 -0.352 -9.884 1.00 83.06 87 MET A CA 1
ATOM 662 C C . MET A 1 87 ? -1.426 1.093 -9.397 1.00 83.06 87 MET A C 1
ATOM 664 O O . MET A 1 87 ? -1.738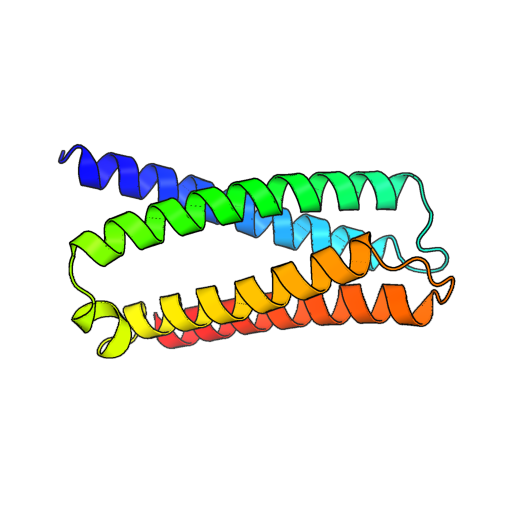 1.304 -8.230 1.00 83.06 87 MET A O 1
ATOM 668 N N . VAL A 1 88 ? -1.183 2.081 -10.263 1.00 82.88 88 VAL A N 1
ATOM 669 C CA . VAL A 1 88 ? -1.274 3.502 -9.894 1.00 82.88 88 VAL A CA 1
ATOM 670 C C . VAL A 1 88 ? -2.689 3.855 -9.457 1.00 82.88 88 VAL A C 1
ATOM 672 O O . VAL A 1 88 ? -2.866 4.362 -8.352 1.00 82.88 88 VAL A O 1
ATOM 675 N N . GLY A 1 89 ? -3.699 3.531 -10.269 1.00 84.81 89 GLY A N 1
ATOM 676 C CA . GLY A 1 89 ? -5.096 3.824 -9.944 1.00 84.81 89 GLY A CA 1
ATOM 677 C C . GLY A 1 89 ? -5.545 3.146 -8.648 1.00 84.81 89 GLY A C 1
ATOM 678 O O . GLY A 1 89 ? -6.111 3.787 -7.761 1.00 84.81 89 GLY A O 1
ATOM 679 N N . GLY A 1 90 ? -5.217 1.863 -8.493 1.00 87.12 90 GLY A N 1
ATOM 680 C CA . GLY A 1 90 ? -5.503 1.108 -7.280 1.00 87.12 90 GLY A CA 1
ATOM 681 C C . GLY A 1 90 ? -4.814 1.672 -6.039 1.00 87.12 90 GLY A C 1
ATOM 682 O O . GLY A 1 90 ? -5.442 1.829 -4.991 1.00 87.12 90 GLY A O 1
ATOM 683 N N . PHE A 1 91 ? -3.537 2.038 -6.156 1.00 84.69 91 PHE A N 1
ATOM 684 C CA . PHE A 1 91 ? -2.771 2.627 -5.063 1.00 84.69 91 PHE A CA 1
ATOM 685 C C . PHE A 1 91 ? -3.278 4.023 -4.686 1.00 84.69 91 PHE A C 1
ATOM 687 O O . PHE A 1 91 ? -3.348 4.342 -3.503 1.00 84.69 91 PHE A O 1
ATOM 694 N N . SER A 1 92 ? -3.719 4.840 -5.648 1.00 87.19 92 SER A N 1
ATOM 695 C CA . SER A 1 92 ? -4.370 6.125 -5.362 1.00 87.19 92 SER A CA 1
ATOM 696 C C . SER A 1 92 ? -5.645 5.952 -4.534 1.00 87.19 92 SER A C 1
ATOM 698 O O . SER A 1 92 ? -5.848 6.678 -3.559 1.00 87.19 92 SER A O 1
ATOM 700 N N . ILE A 1 93 ? -6.477 4.958 -4.865 1.00 90.12 93 ILE A N 1
ATOM 701 C CA . ILE A 1 93 ? -7.682 4.639 -4.086 1.00 90.12 93 ILE A CA 1
ATOM 702 C C . ILE A 1 93 ? -7.303 4.161 -2.676 1.00 90.12 93 ILE A C 1
ATOM 704 O O . ILE A 1 93 ? -7.911 4.589 -1.695 1.00 90.12 93 ILE A O 1
ATOM 708 N N . LEU A 1 94 ? -6.269 3.324 -2.547 1.00 90.19 94 LEU A N 1
ATOM 709 C CA . LEU A 1 94 ? -5.766 2.862 -1.249 1.00 90.19 94 LEU A CA 1
ATOM 710 C C . LEU A 1 94 ? -5.277 4.009 -0.367 1.00 90.19 94 LEU A C 1
ATOM 712 O O . LEU A 1 94 ? -5.651 4.078 0.803 1.00 90.19 94 LEU A O 1
ATOM 716 N N . VAL A 1 95 ? -4.480 4.923 -0.924 1.00 88.88 95 VAL A N 1
ATOM 717 C CA . VAL A 1 95 ? -3.999 6.120 -0.221 1.00 88.88 95 VAL A CA 1
ATOM 718 C C . VAL A 1 95 ? -5.182 6.956 0.259 1.00 88.88 95 VAL A C 1
ATOM 720 O O . VAL A 1 95 ? -5.207 7.363 1.419 1.00 88.88 95 VAL A O 1
ATOM 723 N N . PHE A 1 96 ? -6.190 7.162 -0.591 1.00 91.50 96 PHE A N 1
ATOM 724 C CA . PHE A 1 96 ? -7.394 7.903 -0.222 1.00 91.50 96 PHE A CA 1
ATOM 725 C C . PHE A 1 96 ? -8.132 7.255 0.959 1.00 91.50 96 PHE A C 1
ATOM 727 O O . PHE A 1 96 ? -8.428 7.928 1.947 1.00 91.50 96 PHE A O 1
ATOM 734 N N . ILE A 1 97 ? -8.376 5.942 0.901 1.00 92.19 97 ILE A N 1
ATOM 735 C CA . ILE A 1 97 ? -9.051 5.201 1.977 1.00 92.19 97 ILE A CA 1
ATOM 736 C C . ILE A 1 97 ? -8.232 5.238 3.267 1.00 92.19 97 ILE A C 1
ATOM 738 O O . ILE A 1 97 ? -8.793 5.423 4.347 1.00 92.19 97 ILE A O 1
ATOM 742 N N . PHE A 1 98 ? -6.910 5.091 3.174 1.00 90.75 98 PHE A N 1
ATOM 743 C CA . PHE A 1 98 ? -6.034 5.115 4.338 1.00 90.75 98 PHE A CA 1
ATOM 744 C C . PHE A 1 98 ? -6.002 6.498 4.999 1.00 90.75 98 PHE A C 1
ATOM 746 O O . PHE A 1 98 ? -6.139 6.599 6.216 1.00 90.75 98 PHE A O 1
ATOM 753 N N . ILE A 1 99 ? -5.906 7.578 4.217 1.00 90.62 99 ILE A N 1
ATOM 754 C CA . ILE A 1 99 ? -6.010 8.950 4.736 1.00 90.62 99 ILE A CA 1
ATOM 755 C C . ILE A 1 99 ? -7.376 9.164 5.389 1.00 90.62 99 ILE A C 1
ATOM 757 O O . ILE A 1 99 ? -7.449 9.686 6.502 1.00 90.62 99 ILE A O 1
ATOM 761 N N . PHE A 1 100 ? -8.455 8.716 4.744 1.00 92.00 100 PHE A N 1
ATOM 762 C CA . PHE A 1 100 ? -9.792 8.806 5.317 1.00 92.00 100 PHE A CA 1
ATOM 763 C C . PHE A 1 100 ? -9.880 8.057 6.653 1.00 92.00 100 PHE A C 1
ATOM 765 O O . PHE A 1 100 ? -10.384 8.608 7.626 1.00 92.00 100 PHE A O 1
ATOM 772 N N . LEU A 1 101 ? -9.306 6.854 6.750 1.00 90.44 101 LEU A N 1
ATOM 773 C CA . LEU A 1 101 ? -9.220 6.080 7.990 1.00 90.44 101 LEU A CA 1
ATOM 774 C C . LEU A 1 101 ? -8.432 6.807 9.094 1.00 90.44 101 LEU A C 1
ATOM 776 O O . LEU A 1 101 ? -8.800 6.706 10.265 1.00 90.44 101 LEU A O 1
ATOM 780 N N . LEU A 1 102 ? -7.357 7.522 8.748 1.00 88.50 102 LEU A N 1
ATOM 781 C CA . LEU A 1 102 ? -6.571 8.308 9.705 1.00 88.50 102 LEU A CA 1
ATOM 782 C C . LEU A 1 102 ? -7.326 9.545 10.209 1.00 88.50 102 LEU A C 1
ATOM 784 O O . LEU A 1 102 ? -7.204 9.897 11.380 1.00 88.50 102 LEU A O 1
ATOM 788 N N . LEU A 1 103 ? -8.097 10.198 9.338 1.00 90.00 103 LEU A N 1
ATOM 789 C CA . LEU A 1 103 ? -8.849 11.414 9.659 1.00 90.00 103 LEU A CA 1
ATOM 790 C C . LEU A 1 103 ? -10.234 11.134 10.255 1.00 90.00 103 LEU A C 1
ATOM 792 O O . LEU A 1 103 ? -10.856 12.039 10.814 1.00 90.00 103 LEU A O 1
ATOM 796 N N . TYR A 1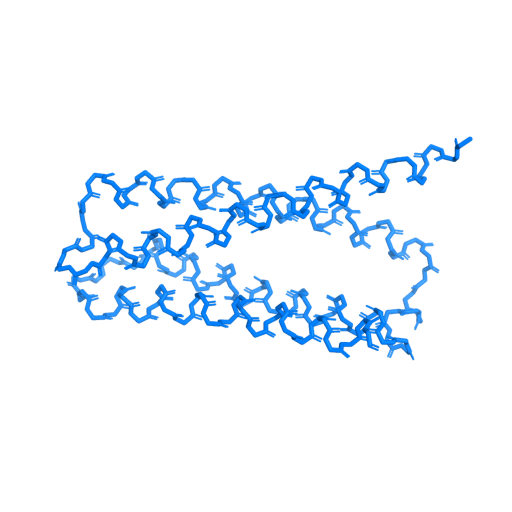 104 ? -10.732 9.902 10.145 1.00 88.19 104 TYR A N 1
ATOM 797 C CA . TYR A 1 104 ? -12.050 9.520 10.631 1.00 88.19 104 TYR A CA 1
ATOM 798 C C . TYR A 1 104 ? -12.126 9.602 12.163 1.00 88.19 104 TYR A C 1
ATOM 800 O O . TYR A 1 104 ? -11.633 8.734 12.883 1.00 88.19 104 TYR A O 1
ATOM 808 N N . LYS A 1 105 ? -12.799 10.646 12.659 1.00 83.94 105 LYS A N 1
ATOM 809 C CA . LYS A 1 105 ? -13.062 10.878 14.092 1.00 83.94 105 LYS A CA 1
ATOM 810 C C . LYS A 1 105 ? -14.349 10.221 14.603 1.00 83.94 105 LYS A C 1
ATOM 812 O O . LYS A 1 105 ? -14.686 10.383 15.769 1.00 83.94 105 LYS A O 1
ATOM 817 N N . GLY A 1 106 ? -15.095 9.531 13.741 1.00 80.12 106 GLY A N 1
ATOM 818 C CA . GLY A 1 106 ? -16.332 8.870 14.148 1.00 80.12 106 GLY A CA 1
ATOM 819 C C . GLY A 1 106 ? -16.058 7.684 15.070 1.00 80.12 106 GLY A C 1
ATOM 820 O O . GLY A 1 106 ? -15.073 6.962 14.903 1.00 80.12 106 GLY A O 1
ATOM 821 N N . ASP A 1 107 ? -16.962 7.452 16.018 1.00 78.25 107 ASP A N 1
ATOM 822 C CA . ASP A 1 107 ? -16.812 6.382 17.010 1.00 78.25 107 ASP A CA 1
ATOM 823 C C . ASP A 1 107 ? -17.353 5.022 16.525 1.00 78.25 107 ASP A C 1
ATOM 825 O O . ASP A 1 107 ? -17.331 4.008 17.218 1.00 78.25 107 ASP A O 1
ATOM 829 N N . SER A 1 108 ? -17.832 4.963 15.278 1.00 86.12 108 SER A N 1
ATOM 830 C CA . SER A 1 108 ? -18.371 3.728 14.716 1.00 86.12 108 SER A CA 1
ATOM 831 C C . SER A 1 108 ? -17.260 2.719 14.422 1.00 86.12 108 SER A C 1
ATOM 833 O O . SER A 1 108 ? -16.568 2.792 13.399 1.00 86.12 108 SER A O 1
ATOM 835 N N . LEU A 1 109 ? -17.143 1.723 15.303 1.00 86.00 109 LEU A N 1
ATOM 836 C CA . LEU A 1 109 ? -16.310 0.533 15.119 1.00 86.00 109 LEU A CA 1
ATOM 837 C C . LEU A 1 109 ? -16.556 -0.122 13.752 1.00 86.00 109 LEU A C 1
ATOM 839 O O . LEU A 1 109 ? -15.613 -0.474 13.042 1.00 86.00 109 LEU A O 1
ATOM 843 N N . LYS A 1 110 ? -17.833 -0.238 13.364 1.00 87.88 110 LYS A N 1
ATOM 844 C CA . LYS A 1 110 ? -18.262 -0.849 12.102 1.00 87.88 110 LYS A CA 1
ATOM 845 C C . LYS A 1 110 ? -17.648 -0.125 10.904 1.00 87.88 110 LYS A C 1
ATOM 847 O O . LYS A 1 110 ? -17.097 -0.779 10.023 1.00 87.88 110 LYS A O 1
ATOM 852 N N . THR A 1 111 ? -17.681 1.207 10.894 1.00 88.62 111 THR A N 1
ATOM 853 C CA . THR A 1 111 ? -17.103 2.008 9.806 1.00 88.62 111 THR A CA 1
ATOM 854 C C . THR A 1 111 ? -15.588 1.842 9.728 1.00 88.62 111 THR A C 1
ATOM 856 O O . THR A 1 111 ? -15.065 1.577 8.649 1.00 88.62 111 THR A O 1
ATOM 859 N N . LYS A 1 112 ? -14.877 1.919 10.865 1.00 89.31 112 LYS A N 1
ATOM 860 C CA . LYS A 1 112 ? -13.414 1.718 10.916 1.00 89.31 112 LYS A CA 1
ATOM 861 C C . LYS A 1 112 ? -13.023 0.341 10.360 1.00 89.31 112 LYS A C 1
ATOM 863 O O . LYS A 1 112 ? -12.104 0.245 9.550 1.00 89.31 112 LYS A O 1
ATOM 868 N N . LYS A 1 113 ? -13.752 -0.713 10.743 1.00 90.00 113 LYS A N 1
ATOM 869 C CA . LYS A 1 113 ? -13.512 -2.085 10.276 1.00 90.00 113 LYS A CA 1
ATOM 870 C C . LYS A 1 113 ? -13.770 -2.241 8.777 1.00 90.00 113 LYS A C 1
ATOM 872 O O . LYS A 1 113 ? -12.926 -2.801 8.084 1.00 90.00 113 LYS A O 1
ATOM 877 N N . ILE A 1 114 ? -14.878 -1.696 8.268 1.00 91.94 114 ILE A N 1
ATOM 878 C CA . ILE A 1 114 ? -15.199 -1.718 6.831 1.00 91.94 114 ILE A CA 1
ATOM 879 C C . ILE A 1 114 ? -14.106 -1.019 6.020 1.00 91.94 114 ILE A C 1
ATOM 881 O O . ILE A 1 114 ? -13.656 -1.566 5.021 1.00 91.94 114 ILE A O 1
ATOM 885 N N . LEU A 1 115 ? -13.629 0.150 6.458 1.00 92.00 115 LEU A N 1
ATOM 886 C CA . LEU A 1 115 ? -12.562 0.871 5.756 1.00 92.00 115 LEU A CA 1
ATOM 887 C C . LEU A 1 115 ? -11.282 0.036 5.643 1.00 92.00 115 LEU A C 1
ATOM 889 O O . LEU A 1 115 ? -10.699 -0.048 4.564 1.00 92.00 115 LEU A O 1
ATOM 893 N N . ILE A 1 116 ? -10.871 -0.623 6.731 1.00 91.62 116 ILE A N 1
ATOM 894 C CA . ILE A 1 116 ? -9.690 -1.495 6.719 1.00 91.62 116 ILE A CA 1
ATOM 895 C C . ILE A 1 116 ? -9.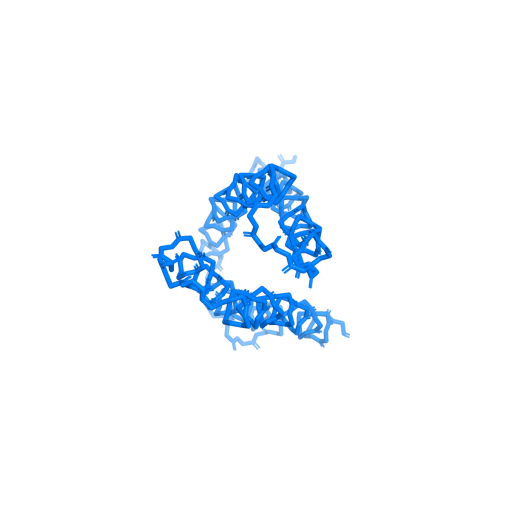921 -2.715 5.811 1.00 91.62 116 ILE A C 1
ATOM 897 O O . ILE A 1 116 ? -9.035 -3.074 5.040 1.00 91.62 116 ILE A O 1
ATOM 901 N N . GLN A 1 117 ? -11.107 -3.332 5.850 1.00 93.06 117 GLN A N 1
ATOM 902 C CA . GLN A 1 117 ? -11.450 -4.466 4.980 1.00 93.06 117 GLN A CA 1
ATOM 903 C C . GLN A 1 117 ? -11.421 -4.091 3.499 1.00 93.06 117 GLN A C 1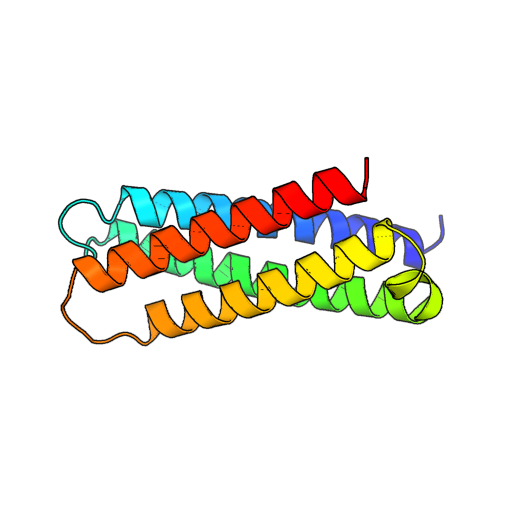
ATOM 905 O O . GLN A 1 117 ? -10.814 -4.800 2.701 1.00 93.06 117 GLN A O 1
ATOM 910 N N . VAL A 1 118 ? -12.047 -2.970 3.135 1.00 93.50 118 VAL A N 1
ATOM 911 C CA . VAL A 1 118 ? -12.068 -2.467 1.757 1.00 93.50 118 VAL A CA 1
ATOM 912 C C . VAL A 1 118 ? -10.648 -2.150 1.290 1.00 93.50 118 VAL A C 1
ATOM 914 O O . VAL A 1 118 ? -10.288 -2.510 0.175 1.00 93.50 118 VAL A O 1
ATOM 917 N N . MET A 1 119 ? -9.814 -1.558 2.150 1.00 93.25 119 MET A N 1
ATOM 918 C CA . MET A 1 119 ? -8.402 -1.315 1.848 1.00 93.25 119 MET A CA 1
ATOM 919 C C . MET A 1 119 ? -7.653 -2.623 1.544 1.00 93.25 119 MET A C 1
ATOM 921 O O . MET A 1 119 ? -7.017 -2.735 0.501 1.00 93.25 119 MET A O 1
ATOM 925 N N . VAL A 1 120 ? -7.765 -3.641 2.402 1.00 92.94 120 VAL A N 1
ATOM 926 C CA . VAL A 1 120 ? -7.115 -4.947 2.178 1.00 92.94 120 VAL A CA 1
ATOM 927 C C . VAL A 1 120 ? -7.630 -5.617 0.897 1.00 92.94 120 VAL A C 1
ATOM 929 O O . VAL A 1 120 ? -6.835 -6.149 0.122 1.00 92.94 120 VAL A O 1
ATOM 932 N N . LEU A 1 121 ? -8.939 -5.556 0.639 1.00 93.69 121 LEU A N 1
ATOM 933 C CA . LEU A 1 121 ? -9.558 -6.142 -0.550 1.00 93.69 121 LEU A CA 1
ATOM 934 C C . LEU A 1 121 ? -9.083 -5.467 -1.841 1.00 93.69 121 LEU A C 1
ATOM 936 O O . LEU A 1 121 ? -8.692 -6.156 -2.779 1.00 93.69 121 LEU A O 1
ATOM 940 N N . ILE A 1 122 ? -9.089 -4.132 -1.893 1.00 91.50 122 ILE A N 1
ATOM 941 C CA . ILE A 1 122 ? -8.614 -3.380 -3.063 1.00 91.50 122 ILE A CA 1
ATOM 942 C C . ILE A 1 122 ? -7.149 -3.699 -3.321 1.00 91.50 122 ILE A C 1
ATOM 944 O O . ILE A 1 122 ? -6.777 -3.978 -4.457 1.00 91.50 122 ILE A O 1
ATOM 948 N N . TYR A 1 123 ? -6.328 -3.724 -2.271 1.00 90.38 123 TYR A N 1
ATOM 949 C CA . TYR A 1 123 ? -4.919 -4.070 -2.399 1.00 90.38 123 TYR A CA 1
ATOM 950 C C . TYR A 1 123 ? -4.733 -5.452 -3.036 1.00 90.38 123 TYR A C 1
ATOM 952 O O . TYR A 1 123 ? -3.956 -5.612 -3.979 1.00 90.38 123 TYR A O 1
ATOM 960 N N . PHE A 1 124 ? -5.488 -6.443 -2.562 1.00 90.88 124 PHE A N 1
ATOM 961 C CA . PHE A 1 124 ? -5.456 -7.796 -3.103 1.00 90.88 124 PHE A CA 1
ATOM 962 C C . PHE A 1 124 ? -5.891 -7.850 -4.577 1.00 90.88 124 PHE A C 1
ATOM 964 O O . PHE A 1 124 ? -5.206 -8.458 -5.397 1.00 90.88 124 PHE A O 1
ATOM 971 N N . LEU A 1 125 ? -6.980 -7.163 -4.940 1.00 91.38 125 LEU A N 1
ATOM 972 C CA . LEU A 1 125 ? -7.478 -7.103 -6.319 1.00 91.38 125 LEU A CA 1
ATOM 973 C C . LEU A 1 125 ? -6.486 -6.435 -7.277 1.00 91.38 125 LEU A C 1
ATOM 975 O O . LEU A 1 125 ? -6.321 -6.893 -8.407 1.00 91.38 125 LEU A O 1
ATOM 979 N N . VAL A 1 126 ? -5.797 -5.383 -6.830 1.00 88.44 126 VAL A N 1
ATOM 980 C CA . VAL A 1 126 ? -4.749 -4.711 -7.612 1.00 88.44 126 VAL A CA 1
ATOM 981 C C . VAL A 1 126 ? -3.604 -5.670 -7.917 1.00 88.44 126 VAL A C 1
ATOM 983 O O . VAL A 1 126 ? -3.163 -5.758 -9.062 1.00 88.44 126 VAL A O 1
ATOM 986 N N . TYR A 1 127 ? -3.159 -6.435 -6.920 1.00 86.00 127 TYR A N 1
ATOM 987 C CA . TYR A 1 127 ? -2.098 -7.419 -7.110 1.00 86.00 127 TYR A CA 1
ATOM 988 C C . TYR A 1 127 ? -2.528 -8.594 -7.990 1.00 86.00 127 TYR A C 1
ATOM 990 O O . TYR A 1 127 ? -1.765 -8.983 -8.870 1.00 86.00 127 TYR A O 1
ATOM 998 N N . LEU A 1 128 ? -3.746 -9.119 -7.821 1.00 88.38 128 LEU A N 1
ATOM 999 C CA . LEU A 1 128 ? -4.284 -10.155 -8.709 1.00 88.38 128 LEU A CA 1
ATOM 1000 C C . LEU A 1 128 ? -4.358 -9.680 -10.162 1.00 88.38 128 LEU A C 1
ATOM 1002 O O . LEU A 1 128 ? -3.921 -10.390 -11.063 1.00 88.38 128 LEU A O 1
ATOM 1006 N N . SER A 1 129 ? -4.858 -8.463 -10.383 1.00 85.62 129 SER A N 1
ATOM 1007 C CA . SER A 1 129 ? -4.963 -7.877 -11.723 1.00 85.62 129 SER A CA 1
ATOM 1008 C C . SER A 1 129 ? -3.585 -7.696 -12.354 1.00 85.62 129 SER A C 1
ATOM 1010 O O . SER A 1 129 ? -3.399 -7.998 -13.528 1.00 85.62 129 SER A O 1
ATOM 1012 N N . ARG A 1 130 ? -2.585 -7.274 -11.569 1.00 83.44 130 ARG A N 1
ATOM 1013 C CA . ARG A 1 130 ? -1.198 -7.192 -12.035 1.00 83.44 130 ARG A CA 1
ATOM 1014 C C . ARG A 1 130 ? -0.658 -8.561 -12.445 1.00 83.44 130 ARG A C 1
ATOM 1016 O O . ARG A 1 130 ? -0.068 -8.666 -13.512 1.00 83.44 130 ARG A O 1
ATOM 1023 N N . VAL A 1 131 ? -0.840 -9.587 -11.612 1.00 85.38 131 VAL A N 1
ATOM 1024 C CA . VAL A 1 131 ? -0.382 -10.953 -11.920 1.00 85.38 131 VAL A CA 1
ATOM 1025 C C . VAL A 1 131 ? -1.020 -11.449 -13.215 1.00 85.38 131 VAL A C 1
ATOM 1027 O O . VAL A 1 131 ? -0.302 -11.953 -14.064 1.00 85.38 131 VAL A O 1
ATOM 1030 N N . TYR A 1 132 ? -2.324 -11.230 -13.395 1.00 88.25 132 TYR A N 1
ATOM 1031 C CA . TYR A 1 132 ? -3.056 -11.600 -14.610 1.00 88.25 132 TYR A CA 1
ATOM 1032 C C . TYR A 1 132 ? -2.608 -10.842 -15.871 1.00 88.25 132 TYR A C 1
ATOM 1034 O O . TYR A 1 132 ? -2.691 -11.370 -16.969 1.00 88.25 132 TYR A O 1
ATOM 1042 N N . LEU A 1 133 ? -2.170 -9.588 -15.744 1.00 81.62 133 LEU A N 1
ATOM 1043 C CA . LEU A 1 133 ? -1.719 -8.796 -16.894 1.00 81.62 133 LEU A CA 1
ATOM 1044 C C . LEU A 1 133 ? -0.270 -9.109 -17.291 1.00 81.62 133 LEU A C 1
ATOM 1046 O O . LEU A 1 133 ? 0.102 -8.953 -18.449 1.00 81.62 133 LEU A O 1
ATOM 1050 N N . VAL A 1 134 ? 0.570 -9.502 -16.334 1.00 80.75 134 VAL A N 1
ATOM 1051 C CA . VAL A 1 134 ? 2.011 -9.709 -16.561 1.00 80.75 134 VAL A CA 1
ATOM 1052 C C . VAL A 1 134 ? 2.353 -11.168 -16.907 1.00 80.75 134 VAL A C 1
ATOM 1054 O O . VAL A 1 134 ? 3.444 -11.416 -17.421 1.00 80.75 134 VAL A O 1
ATOM 1057 N N . HIS A 1 135 ? 1.441 -12.116 -16.666 1.00 73.31 135 HIS A N 1
ATOM 1058 C CA . HIS A 1 135 ? 1.590 -13.545 -16.968 1.00 73.31 135 HIS A CA 1
ATOM 1059 C C . HIS A 1 135 ? 0.488 -14.041 -17.897 1.00 73.31 135 HIS A C 1
ATOM 1061 O O . HIS A 1 135 ? 0.821 -14.863 -18.779 1.00 73.31 135 HIS A O 1
#

Secondary structure (DSSP, 8-state):
--HHHHHHHHHHHHHHHHHHHHHHHHHHHHHH-SS-TT-HHHHHHHHHHHHHHHHHHHHHHHHHHHHHTT-SHHHHHSHHHHHHHHHHHHHHHHHHHHHHHHH-----HHHHHHHHHHHHHHHHHHHHHHHHHH-

Sequence (135 aa):
MDIVGFIWKISYMAHMITNSAFFGSSVLMLLACEYTCESKVLSIYKKFSSIFLIVSFLSGIGLLSILSMGGMDDLTTNNVGISILFMVGGFSILVFIFIFLLLYKGDSLKTKKILIQVMVLIYFLVYLSRVYLVH

Organism: Sulfurihydrogenibium azorense (strain DSM 15241 / OCM 825 / Az-Fu1) (NCBI:txid204536)

pLDDT: mean 84.32, std 7.53, range [54.69, 93.69]

Foldseek 3Di:
DPPLVVVLVVLVVQLVVLLVQLLVLLVVLLVVLPPASDDPSNVVSLVSNVVSLVSNVVSLVVNVVSVVVVPLCCLPPALLNVLNVLLVVLSVVLVVLSVCLVPDPDRDSPVNNVSSVVSSVSSVVSVVSSVVSVD

Radius of gyration: 16.52 Å; chains: 1; bounding box: 45×25×47 Å